Protein AF-A0A2V9VC83-F1 (afdb_monomer)

Mean predicted aligned error: 5.08 Å

Secondary structure (DSSP, 8-state):
-TTHHHHHHTT-HHHHHHHHHHHHHTSSS---HHHHHHHHHHHHHH-TT-HHHHHHHHHHHHHS-HHHHHHHHH--

Foldseek 3Di:
DVVLVVVVVVVDLVSLQVVLVCLCVVPVHRNQLLSSLLSLVSSCVVVVVPPVSVVSNVVSVVVDDPVSVVSSVPPD

Nearest PDB structures (foldseek):
  4bwr-assembly1_A  TM=9.051E-01  e=1.948E-02  Escherichia coli CFT073
  6ok3-assembly1_B  TM=8.595E-01  e=1.010E-01  Oxalobacter formigenes OXCC13
  6ur7-assembly1_A  TM=9.265E-01  e=6.956E-01  Oxalobacter formigenes
  1ouv-assembly1_A  TM=7.114E-01  e=5.237E-01  Helicobacter pylori 26695
  6orc-assembly1_A  TM=5.702E-01  e=1.683E-01  Oxalobacter formigenes OXCC13

Structure (mmCIF, N/CA/C/O backbone):
data_AF-A0A2V9VC83-F1
#
_entry.id   AF-A0A2V9VC83-F1
#
loop_
_atom_site.group_PDB
_atom_site.id
_atom_site.type_symbol
_atom_site.label_atom_id
_atom_site.label_alt_id
_atom_site.label_comp_id
_atom_site.label_asym_id
_atom_site.label_entity_id
_atom_site.label_seq_id
_atom_site.pdbx_PDB_ins_code
_atom_site.Cartn_x
_atom_site.Cartn_y
_atom_site.Cartn_z
_atom_site.occupancy
_atom_site.B_iso_or_equiv
_atom_site.auth_seq_id
_atom_site.auth_comp_id
_atom_site.auth_asym_id
_atom_site.auth_atom_id
_atom_site.pdbx_PDB_model_num
ATOM 1 N N . MET A 1 1 ? -8.366 1.773 -15.901 1.00 54.78 1 MET A N 1
ATOM 2 C CA . MET A 1 1 ? -7.463 1.008 -15.002 1.00 54.78 1 MET A CA 1
ATOM 3 C C . MET A 1 1 ? -7.386 -0.478 -15.356 1.00 54.78 1 MET A C 1
ATOM 5 O O . MET A 1 1 ? -7.194 -1.317 -14.487 1.00 54.78 1 MET A O 1
ATOM 9 N N . SER A 1 2 ? -7.494 -0.828 -16.635 1.00 56.78 2 SER A N 1
ATOM 10 C CA . SER A 1 2 ? -7.628 -2.223 -17.073 1.00 56.78 2 SER A CA 1
ATOM 11 C C . SER A 1 2 ? -6.295 -2.979 -17.137 1.00 56.78 2 SER A C 1
ATOM 13 O O . SER A 1 2 ? -6.301 -4.198 -17.079 1.00 56.78 2 SER A O 1
ATOM 15 N N . ALA A 1 3 ? -5.156 -2.278 -17.205 1.00 61.59 3 ALA A N 1
ATOM 16 C CA . ALA A 1 3 ? -3.841 -2.907 -17.375 1.00 61.59 3 ALA A CA 1
ATOM 17 C C . ALA A 1 3 ? -3.094 -3.204 -16.059 1.00 61.59 3 ALA A C 1
ATOM 19 O O . ALA A 1 3 ? -2.153 -3.987 -16.053 1.00 61.59 3 ALA A O 1
ATOM 20 N N . LEU A 1 4 ? -3.492 -2.595 -14.936 1.00 65.44 4 LEU A N 1
ATOM 21 C CA . LEU A 1 4 ? -2.717 -2.665 -13.688 1.00 65.44 4 LEU A CA 1
ATOM 22 C C . LEU A 1 4 ? -2.912 -3.962 -12.906 1.00 65.44 4 LEU A C 1
ATOM 24 O O . LEU A 1 4 ? -1.948 -4.457 -12.336 1.00 65.44 4 LEU A O 1
ATOM 28 N N . ARG A 1 5 ? -4.130 -4.521 -12.903 1.00 68.19 5 ARG A N 1
ATOM 29 C CA . ARG A 1 5 ? -4.391 -5.861 -12.352 1.00 68.19 5 ARG A CA 1
ATOM 30 C C . ARG A 1 5 ? -3.587 -6.942 -13.083 1.00 68.19 5 ARG A C 1
ATOM 32 O O . ARG A 1 5 ? -2.759 -7.554 -12.425 1.00 68.19 5 ARG A O 1
ATOM 39 N N . PRO A 1 6 ? -3.704 -7.093 -14.418 1.00 71.94 6 PRO A N 1
ATOM 40 C CA . PRO A 1 6 ? -2.921 -8.105 -15.120 1.00 71.94 6 PRO A CA 1
ATOM 41 C C . PRO A 1 6 ? -1.407 -7.865 -15.012 1.00 71.94 6 PRO A C 1
ATOM 43 O O . PRO A 1 6 ? -0.656 -8.819 -14.884 1.00 71.94 6 PRO A O 1
ATOM 46 N N . ALA A 1 7 ? -0.935 -6.613 -14.970 1.00 66.94 7 ALA A N 1
ATOM 47 C CA . ALA A 1 7 ? 0.490 -6.336 -14.760 1.00 66.94 7 ALA A CA 1
ATOM 48 C C . ALA A 1 7 ? 0.986 -6.679 -13.340 1.00 66.94 7 ALA A C 1
ATOM 50 O O . ALA A 1 7 ? 2.158 -7.000 -13.155 1.00 66.94 7 ALA A O 1
ATOM 51 N N . ALA A 1 8 ? 0.128 -6.582 -12.323 1.00 70.88 8 ALA A N 1
ATOM 52 C CA . ALA A 1 8 ? 0.464 -7.012 -10.968 1.00 70.88 8 ALA A CA 1
ATOM 53 C C . ALA A 1 8 ? 0.455 -8.541 -10.825 1.00 70.88 8 ALA A C 1
ATOM 55 O O . ALA A 1 8 ? 1.244 -9.076 -10.034 1.00 70.88 8 ALA A O 1
ATOM 56 N N . ASP A 1 9 ? -0.390 -9.211 -11.614 1.00 68.94 9 ASP A N 1
ATOM 57 C CA . ASP A 1 9 ? -0.420 -10.668 -11.755 1.00 68.94 9 ASP A CA 1
ATOM 58 C C . ASP A 1 9 ? 0.833 -11.179 -12.486 1.00 68.94 9 ASP A C 1
ATOM 60 O O . ASP A 1 9 ? 1.413 -12.180 -12.076 1.00 68.94 9 ASP A O 1
ATOM 64 N N . ASP A 1 10 ? 1.345 -10.424 -13.465 1.00 72.81 10 ASP A N 1
ATOM 65 C CA . ASP A 1 10 ? 2.586 -10.716 -14.207 1.00 72.81 10 ASP A CA 1
ATOM 66 C C . ASP A 1 10 ? 3.879 -10.442 -13.400 1.00 72.81 10 ASP A C 1
ATOM 68 O O . ASP A 1 10 ? 4.952 -10.179 -13.936 1.00 72.81 10 ASP A O 1
ATOM 72 N N . SER A 1 11 ? 3.785 -10.460 -12.068 1.00 68.12 11 SER A N 1
ATOM 73 C CA . SER A 1 11 ? 4.901 -10.259 -11.133 1.00 68.12 11 SER A CA 1
ATOM 74 C C . SER A 1 11 ? 5.687 -8.957 -11.283 1.00 68.12 11 SER A C 1
ATOM 76 O O . SER A 1 11 ? 6.846 -8.879 -10.887 1.00 68.12 11 SER A O 1
ATOM 78 N N . ASN A 1 12 ? 5.058 -7.884 -11.765 1.00 81.94 12 ASN A N 1
ATOM 79 C CA . ASN A 1 12 ? 5.721 -6.588 -11.826 1.00 81.94 12 ASN A CA 1
ATOM 80 C C . ASN A 1 12 ? 5.627 -5.848 -10.469 1.00 81.94 12 ASN A C 1
ATOM 82 O O . ASN A 1 12 ? 4.543 -5.365 -10.106 1.00 81.94 12 ASN A O 1
ATOM 86 N N . PRO A 1 13 ? 6.737 -5.674 -9.718 1.00 81.88 13 PRO A N 1
ATOM 87 C CA . PRO A 1 13 ? 6.714 -5.012 -8.410 1.00 81.88 13 PRO A CA 1
ATOM 88 C C . PRO A 1 13 ? 6.228 -3.560 -8.491 1.00 81.88 13 PRO A C 1
ATOM 90 O O . PRO A 1 13 ? 5.568 -3.074 -7.568 1.00 81.88 13 PRO A O 1
ATOM 93 N N . LYS A 1 14 ? 6.461 -2.871 -9.618 1.00 84.00 14 LYS A N 1
ATOM 94 C CA . LYS A 1 14 ? 5.961 -1.505 -9.837 1.00 84.00 14 LYS A CA 1
ATOM 95 C C . LYS A 1 14 ? 4.442 -1.476 -9.999 1.00 84.00 14 LYS A C 1
ATOM 97 O O . LYS A 1 14 ? 3.798 -0.573 -9.470 1.00 84.00 14 LYS A O 1
ATOM 102 N N . ALA A 1 15 ? 3.857 -2.463 -10.679 1.00 86.69 15 ALA A N 1
ATOM 103 C CA . ALA A 1 15 ? 2.405 -2.558 -10.831 1.00 86.69 15 ALA A CA 1
ATOM 104 C C . ALA A 1 15 ? 1.721 -2.867 -9.490 1.00 86.69 15 ALA A C 1
ATOM 106 O O . ALA A 1 15 ? 0.757 -2.193 -9.127 1.00 86.69 15 ALA A O 1
ATOM 107 N N . ARG A 1 16 ? 2.276 -3.807 -8.707 1.00 86.38 16 ARG A N 1
ATOM 108 C CA . ARG A 1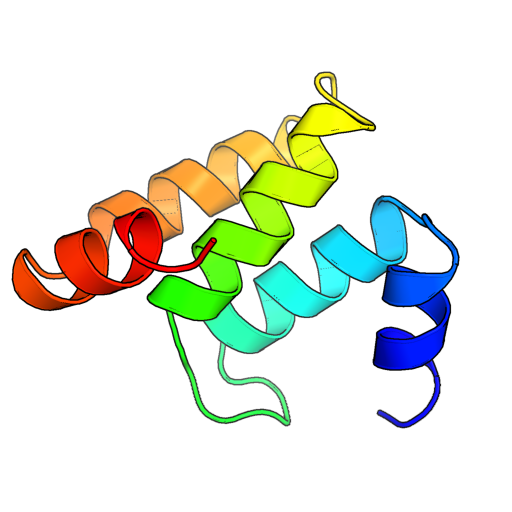 16 ? 1.817 -4.111 -7.335 1.00 86.38 16 ARG A CA 1
ATOM 109 C C . ARG A 1 16 ? 1.899 -2.880 -6.426 1.00 86.38 16 ARG A C 1
ATOM 111 O O . ARG A 1 16 ? 0.946 -2.568 -5.716 1.00 86.38 16 ARG A O 1
ATOM 118 N N . THR A 1 17 ? 2.995 -2.126 -6.522 1.00 89.00 17 THR A N 1
ATOM 119 C CA . THR A 1 17 ? 3.177 -0.849 -5.816 1.00 89.00 17 THR A CA 1
ATOM 120 C C . THR A 1 17 ? 2.088 0.162 -6.176 1.00 89.00 17 THR A C 1
ATOM 122 O O . THR A 1 17 ? 1.481 0.769 -5.292 1.00 89.00 17 THR A O 1
ATOM 125 N N . LEU A 1 18 ? 1.806 0.329 -7.469 1.00 88.00 18 LEU A N 1
ATOM 126 C CA . LEU A 1 18 ? 0.793 1.274 -7.927 1.00 88.00 18 LEU A CA 1
ATOM 127 C C . LEU A 1 18 ? -0.618 0.852 -7.483 1.00 88.00 18 LEU A C 1
ATOM 129 O O . LEU A 1 18 ? -1.395 1.700 -7.051 1.00 88.00 18 LEU A O 1
ATOM 133 N N . LEU A 1 19 ? -0.934 -0.448 -7.509 1.00 87.00 19 LEU A N 1
ATOM 134 C CA . LEU A 1 19 ? -2.199 -0.971 -6.981 1.00 87.00 19 LEU A CA 1
ATOM 135 C C . LEU A 1 19 ? -2.348 -0.708 -5.482 1.00 87.00 19 LEU A C 1
ATOM 137 O O . LEU A 1 19 ? -3.392 -0.213 -5.055 1.00 87.00 19 LEU A O 1
ATOM 141 N N . GLY A 1 20 ? -1.309 -0.980 -4.689 1.00 89.62 20 GLY A N 1
ATOM 142 C CA . GLY A 1 20 ? -1.306 -0.668 -3.259 1.00 89.62 20 GLY A CA 1
ATOM 143 C C . GLY A 1 20 ? -1.586 0.814 -3.004 1.00 89.62 20 GLY A C 1
ATOM 144 O O . GLY A 1 20 ? -2.433 1.157 -2.177 1.00 89.62 20 GLY A O 1
ATOM 145 N N . ALA A 1 21 ? -0.962 1.698 -3.784 1.00 89.38 21 ALA A N 1
ATOM 146 C CA . ALA A 1 21 ? -1.150 3.143 -3.688 1.00 89.38 21 ALA A CA 1
ATOM 147 C C . ALA A 1 21 ? -2.570 3.587 -4.054 1.00 89.38 21 ALA A C 1
ATOM 149 O O . ALA A 1 21 ? -3.153 4.442 -3.385 1.00 89.38 21 ALA A O 1
ATOM 150 N N . MET A 1 22 ? -3.151 2.983 -5.087 1.00 88.56 22 MET A N 1
ATOM 151 C CA . MET A 1 22 ? -4.523 3.255 -5.505 1.00 88.56 22 MET A CA 1
ATOM 152 C C . MET A 1 22 ? -5.533 2.853 -4.430 1.00 88.56 22 MET A C 1
ATOM 154 O O . MET A 1 22 ? -6.408 3.648 -4.097 1.00 88.56 22 MET A O 1
ATOM 158 N N . TYR A 1 23 ? -5.380 1.670 -3.826 1.00 90.00 23 TYR A N 1
ATOM 159 C CA . TYR A 1 23 ? -6.238 1.245 -2.717 1.00 90.00 23 TYR A CA 1
ATOM 160 C C . TYR A 1 23 ? -6.042 2.100 -1.452 1.00 90.00 23 TYR A C 1
ATOM 162 O O . TYR A 1 23 ? -7.018 2.345 -0.742 1.00 90.00 23 TYR A O 1
ATOM 170 N N . ALA A 1 24 ? -4.826 2.598 -1.181 1.00 88.50 24 ALA A N 1
ATOM 171 C CA . ALA A 1 24 ? -4.561 3.496 -0.048 1.00 88.50 24 ALA A CA 1
ATOM 172 C C . ALA A 1 24 ? -5.241 4.862 -0.214 1.00 88.50 24 ALA A C 1
ATOM 174 O O . ALA A 1 24 ? -5.817 5.400 0.734 1.00 88.50 24 ALA A O 1
ATOM 175 N N . THR A 1 25 ? -5.147 5.423 -1.421 1.00 85.94 25 THR A N 1
ATOM 176 C CA . THR A 1 25 ? -5.632 6.772 -1.749 1.00 85.94 25 THR A CA 1
ATOM 177 C C . THR A 1 25 ? -7.099 6.800 -2.164 1.00 85.94 25 THR A C 1
ATOM 179 O O . THR A 1 25 ? -7.719 7.857 -2.121 1.00 85.94 25 THR A O 1
ATOM 182 N N . GLY A 1 26 ? -7.672 5.657 -2.550 1.00 84.69 26 GLY A N 1
ATOM 183 C CA . GLY A 1 26 ? -9.014 5.591 -3.124 1.00 84.69 26 GLY A CA 1
ATOM 184 C C . GLY A 1 26 ? -9.084 6.145 -4.551 1.00 84.69 26 GLY A C 1
ATOM 185 O O . GLY A 1 26 ? -10.152 6.539 -5.017 1.00 84.69 26 GLY A O 1
ATOM 186 N N . HIS A 1 27 ? -7.946 6.235 -5.248 1.00 74.75 27 HIS A N 1
ATOM 187 C CA . HIS A 1 27 ? -7.902 6.800 -6.590 1.00 74.75 27 HIS A CA 1
ATOM 188 C C . HIS A 1 27 ? -8.413 5.761 -7.594 1.00 74.75 27 HIS A C 1
ATOM 190 O O . HIS A 1 27 ? -7.747 4.756 -7.851 1.00 74.75 27 HIS A O 1
ATOM 196 N N . CYS A 1 28 ? -9.616 5.996 -8.131 1.00 71.69 28 CYS A N 1
ATOM 197 C CA . CYS A 1 28 ? -10.335 5.143 -9.091 1.00 71.69 28 CYS A CA 1
ATOM 198 C C . CYS A 1 28 ? -10.703 3.719 -8.606 1.00 71.69 28 CYS A C 1
ATOM 200 O O . CYS A 1 28 ? -11.310 2.958 -9.359 1.00 71.69 28 CYS A O 1
ATOM 202 N N . VAL A 1 29 ? -10.381 3.364 -7.360 1.00 79.81 29 VAL A N 1
ATOM 203 C CA . VAL A 1 29 ? -10.874 2.179 -6.639 1.00 79.81 29 VAL A CA 1
ATOM 204 C C . VAL A 1 29 ? -11.373 2.620 -5.262 1.00 79.81 29 VAL A C 1
ATOM 206 O O . VAL A 1 29 ? -10.835 3.583 -4.718 1.00 79.81 29 VAL A O 1
ATOM 209 N N . PRO A 1 30 ? -12.376 1.954 -4.665 1.00 84.00 30 PRO A N 1
ATOM 210 C CA . PRO A 1 30 ? -12.781 2.264 -3.301 1.00 84.00 30 PRO A CA 1
ATOM 211 C C . PRO A 1 30 ? -11.596 2.085 -2.347 1.00 84.00 30 PRO A C 1
ATOM 213 O O . PRO A 1 30 ? -10.852 1.103 -2.434 1.00 84.00 30 PRO A O 1
ATOM 216 N N . ARG A 1 31 ? -11.417 3.059 -1.449 1.00 86.19 31 ARG A N 1
ATOM 217 C CA . ARG A 1 31 ? -10.333 3.051 -0.465 1.00 86.19 31 ARG A CA 1
ATOM 218 C C . ARG A 1 31 ? -10.436 1.792 0.391 1.00 86.19 31 ARG A C 1
ATOM 220 O O . ARG A 1 31 ? -11.453 1.561 1.038 1.00 86.19 31 ARG A O 1
ATOM 227 N N . ASN A 1 32 ? -9.381 0.986 0.384 1.00 89.81 32 ASN A N 1
ATOM 228 C CA . ASN A 1 32 ? -9.315 -0.270 1.120 1.00 89.81 32 ASN A CA 1
ATOM 229 C C . ASN A 1 32 ? -7.897 -0.442 1.664 1.00 89.81 32 ASN A C 1
ATOM 231 O O . ASN A 1 32 ? -6.986 -0.890 0.962 1.00 89.81 32 ASN A O 1
ATOM 235 N N . LEU A 1 33 ? -7.711 -0.038 2.919 1.00 90.25 33 LEU A N 1
ATOM 236 C CA . LEU A 1 33 ? -6.415 -0.101 3.585 1.00 90.25 33 LEU A CA 1
ATOM 237 C C . LEU A 1 33 ? -5.908 -1.550 3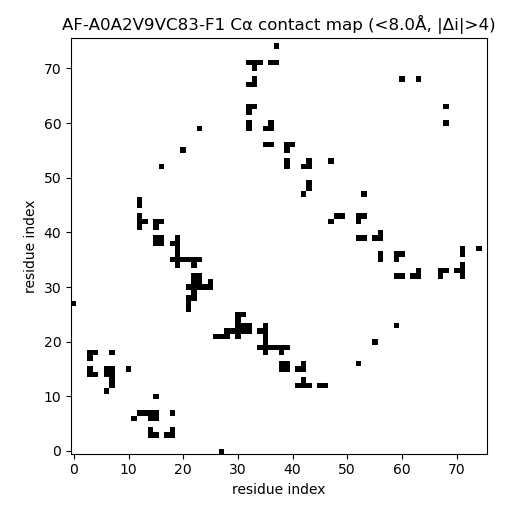.748 1.00 90.25 33 LEU A C 1
ATOM 239 O O . LEU A 1 33 ? -4.735 -1.772 3.440 1.00 90.25 33 LEU A O 1
ATOM 243 N N . PRO A 1 34 ? -6.745 -2.550 4.108 1.00 90.81 34 PRO A N 1
ATOM 244 C CA . PRO A 1 34 ? -6.313 -3.950 4.144 1.00 90.81 34 PRO A CA 1
ATOM 245 C C . PRO A 1 34 ? -5.749 -4.463 2.814 1.00 90.81 34 PRO A C 1
ATOM 247 O O . PRO A 1 34 ? -4.656 -5.027 2.769 1.00 90.81 34 PRO A O 1
ATOM 250 N N . SER A 1 35 ? -6.454 -4.202 1.709 1.00 89.94 35 SER A N 1
ATOM 251 C CA . SER A 1 35 ? -6.011 -4.609 0.368 1.00 89.94 35 SER A CA 1
ATOM 252 C C . SER A 1 35 ? -4.737 -3.872 -0.036 1.00 89.94 35 SER A C 1
ATOM 254 O O . SER A 1 35 ? -3.819 -4.471 -0.587 1.00 89.94 35 SER A O 1
ATOM 256 N N . SER A 1 36 ? -4.656 -2.573 0.262 1.00 92.19 36 SER A N 1
ATOM 257 C CA . SER A 1 36 ? -3.457 -1.770 0.020 1.00 92.19 36 SER A CA 1
ATOM 258 C C . SER A 1 36 ? -2.224 -2.354 0.715 1.00 92.19 36 SER A C 1
ATOM 260 O O . SER A 1 36 ? -1.183 -2.527 0.080 1.00 92.19 36 SER A O 1
ATOM 262 N N . TYR A 1 37 ? -2.365 -2.715 1.994 1.00 92.00 37 TYR A N 1
ATOM 263 C CA . TYR A 1 37 ? -1.301 -3.329 2.780 1.00 92.00 37 TYR A CA 1
ATOM 264 C C . TYR A 1 37 ? -0.820 -4.644 2.156 1.00 92.00 37 TYR A C 1
ATOM 266 O O . TYR A 1 37 ? 0.385 -4.845 2.019 1.00 92.00 37 TYR A O 1
ATOM 274 N N . HIS A 1 38 ? -1.745 -5.499 1.712 1.00 89.75 38 HIS A N 1
ATOM 275 C CA . HIS A 1 38 ? -1.415 -6.760 1.047 1.00 89.75 38 HIS A CA 1
ATOM 276 C C . HIS A 1 38 ? -0.574 -6.543 -0.225 1.00 89.75 38 HIS A C 1
ATOM 278 O O . HIS A 1 38 ? 0.505 -7.121 -0.363 1.00 89.75 3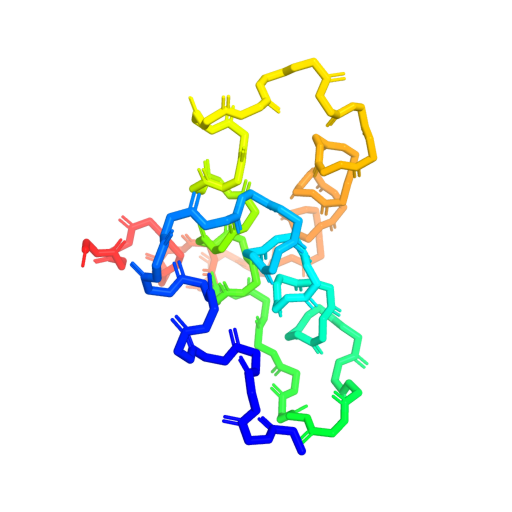8 HIS A O 1
ATOM 284 N N . TRP A 1 39 ? -1.000 -5.643 -1.120 1.00 89.69 39 TRP A N 1
ATOM 285 C CA . TRP A 1 39 ? -0.258 -5.348 -2.354 1.00 89.69 39 TRP A CA 1
ATOM 286 C C . TRP A 1 39 ? 1.124 -4.745 -2.091 1.00 89.69 39 TRP A C 1
ATOM 288 O O . TRP A 1 39 ? 2.094 -5.106 -2.761 1.00 89.69 39 TRP A O 1
ATOM 298 N N . PHE A 1 40 ? 1.240 -3.860 -1.099 1.00 91.12 40 PHE A N 1
ATOM 299 C CA . PHE A 1 40 ? 2.530 -3.310 -0.691 1.00 91.12 40 PHE A CA 1
ATOM 300 C C . PHE A 1 40 ? 3.450 -4.367 -0.067 1.00 91.12 40 PHE A C 1
ATOM 302 O O . PHE A 1 40 ? 4.646 -4.374 -0.355 1.00 91.12 40 PHE A O 1
ATOM 309 N N . ALA A 1 41 ? 2.911 -5.296 0.726 1.00 89.69 41 ALA A N 1
ATOM 310 C CA . ALA A 1 41 ? 3.683 -6.397 1.292 1.00 89.69 41 ALA A CA 1
ATOM 311 C C . ALA A 1 41 ? 4.222 -7.324 0.193 1.00 89.69 41 ALA A C 1
ATOM 313 O O . ALA A 1 41 ? 5.389 -7.711 0.232 1.00 89.69 41 ALA A O 1
ATOM 314 N N . MET A 1 42 ? 3.411 -7.635 -0.824 1.00 88.50 42 MET A N 1
ATOM 315 C CA . MET A 1 42 ? 3.862 -8.396 -1.993 1.00 88.50 42 MET A CA 1
ATOM 316 C C . MET A 1 42 ? 4.925 -7.648 -2.802 1.00 88.50 42 MET A C 1
ATOM 318 O O . MET A 1 42 ? 5.896 -8.255 -3.239 1.00 88.50 42 MET A O 1
ATOM 322 N N . ALA A 1 43 ? 4.766 -6.336 -2.995 1.00 89.75 43 ALA A N 1
ATOM 323 C CA . ALA A 1 43 ? 5.756 -5.528 -3.701 1.00 89.75 43 ALA A CA 1
ATOM 324 C C . ALA A 1 43 ? 7.111 -5.501 -2.969 1.00 89.75 43 ALA A C 1
ATOM 326 O O . ALA A 1 43 ? 8.138 -5.639 -3.624 1.00 89.75 43 ALA A O 1
ATOM 327 N N . LEU A 1 44 ? 7.124 -5.410 -1.632 1.00 90.12 44 LEU A N 1
ATOM 328 C CA . LEU A 1 44 ? 8.359 -5.477 -0.830 1.00 90.12 44 LEU A CA 1
ATOM 329 C C . LEU A 1 44 ? 9.016 -6.854 -0.813 1.00 90.12 44 LEU A C 1
ATOM 331 O O . LEU A 1 44 ? 10.220 -6.937 -0.596 1.00 90.12 44 LEU A O 1
ATOM 335 N N . ARG A 1 45 ? 8.252 -7.936 -1.005 1.00 87.94 45 ARG A N 1
ATOM 336 C CA . ARG A 1 45 ? 8.838 -9.279 -1.129 1.00 87.94 45 ARG A CA 1
ATOM 337 C C . ARG A 1 45 ? 9.702 -9.405 -2.382 1.00 87.94 45 ARG A C 1
ATOM 339 O O . ARG A 1 45 ? 10.733 -10.060 -2.323 1.00 87.94 45 ARG A O 1
ATOM 346 N N . GLU A 1 46 ? 9.289 -8.773 -3.477 1.00 86.06 46 GLU A N 1
ATOM 347 C CA . GLU A 1 46 ? 10.043 -8.758 -4.738 1.00 86.06 46 GLU A CA 1
ATOM 348 C C . GLU A 1 46 ? 11.125 -7.666 -4.759 1.00 86.06 46 GLU A C 1
ATOM 350 O O . GLU A 1 46 ? 12.231 -7.891 -5.238 1.00 86.06 46 GLU A O 1
ATOM 355 N N . ASP A 1 47 ? 10.809 -6.472 -4.244 1.00 86.56 47 ASP A N 1
ATOM 356 C CA . ASP A 1 47 ? 11.696 -5.303 -4.224 1.00 86.56 47 ASP A CA 1
ATOM 357 C C . ASP A 1 47 ? 11.826 -4.732 -2.798 1.00 86.56 47 ASP A C 1
ATOM 359 O O . ASP A 1 47 ? 11.231 -3.700 -2.460 1.00 86.56 47 ASP A O 1
ATOM 363 N N . PRO A 1 48 ? 12.604 -5.394 -1.923 1.00 86.62 48 PRO A N 1
ATOM 364 C CA . PRO A 1 48 ? 12.775 -4.973 -0.533 1.00 86.62 48 PRO A CA 1
ATOM 365 C C . PRO A 1 48 ? 13.540 -3.649 -0.393 1.00 86.62 48 PRO A C 1
ATOM 367 O O . PRO A 1 48 ? 13.444 -2.990 0.641 1.00 86.62 48 PRO A O 1
ATOM 370 N N . ASN A 1 49 ? 14.262 -3.221 -1.434 1.00 88.88 49 ASN A N 1
ATOM 371 C CA . ASN A 1 49 ? 14.982 -1.945 -1.452 1.00 88.88 49 ASN A CA 1
ATOM 372 C C . ASN A 1 49 ? 14.053 -0.748 -1.712 1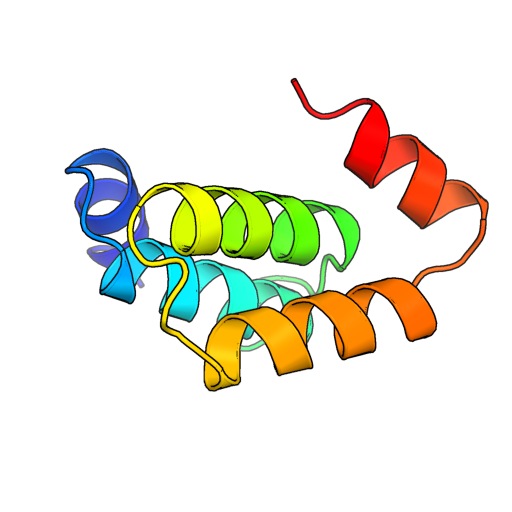.00 88.88 49 ASN A C 1
ATOM 374 O O . ASN A 1 49 ? 14.486 0.408 -1.672 1.00 88.88 49 ASN A O 1
ATOM 378 N N . ASN A 1 50 ? 12.765 -0.997 -1.962 1.00 88.50 50 ASN A N 1
ATOM 379 C CA . ASN A 1 50 ? 11.800 0.045 -2.249 1.00 88.50 50 ASN A CA 1
ATOM 380 C C . ASN A 1 50 ? 11.344 0.782 -0.983 1.00 88.50 50 ASN A C 1
ATOM 382 O O . ASN A 1 50 ? 10.302 0.496 -0.385 1.00 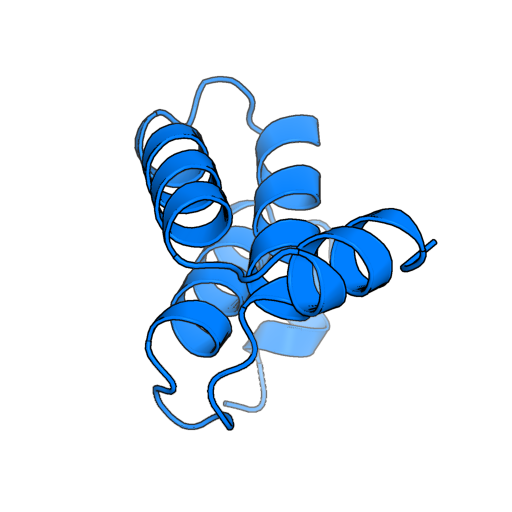88.50 50 ASN A O 1
ATOM 386 N N . VAL A 1 51 ? 12.114 1.802 -0.602 1.00 90.81 51 VAL A N 1
ATOM 387 C CA . VAL A 1 51 ? 11.831 2.653 0.566 1.00 90.81 51 VAL A CA 1
ATOM 388 C C . VAL A 1 51 ? 10.450 3.311 0.473 1.00 90.81 51 VAL A C 1
ATOM 390 O O . VAL A 1 51 ? 9.778 3.498 1.488 1.00 90.81 51 VAL A O 1
ATOM 393 N N . TRP A 1 52 ? 9.992 3.643 -0.739 1.00 89.94 52 TRP A N 1
ATOM 394 C CA . TRP A 1 52 ? 8.677 4.246 -0.938 1.00 89.94 52 TRP A CA 1
ATOM 395 C C . TRP A 1 52 ? 7.556 3.278 -0.556 1.00 89.94 52 TRP A C 1
ATOM 397 O O . TRP A 1 52 ? 6.644 3.663 0.177 1.00 89.94 52 TRP A O 1
ATOM 407 N N . VAL A 1 53 ? 7.641 2.015 -0.983 1.00 91.31 53 VAL A N 1
ATOM 408 C CA . VAL A 1 53 ? 6.666 0.983 -0.605 1.00 91.31 53 VAL A CA 1
ATOM 409 C C . VAL A 1 53 ? 6.721 0.713 0.894 1.00 91.31 53 VAL A C 1
ATOM 411 O O . VAL A 1 53 ? 5.674 0.705 1.535 1.00 91.31 53 VAL A O 1
ATOM 414 N N . ALA A 1 54 ? 7.917 0.569 1.472 1.00 91.06 54 ALA A N 1
ATOM 415 C CA . ALA A 1 54 ? 8.088 0.340 2.908 1.00 91.06 54 ALA A CA 1
ATOM 416 C C . ALA A 1 54 ? 7.433 1.449 3.743 1.00 91.06 54 ALA A C 1
ATOM 418 O O . ALA A 1 54 ? 6.679 1.183 4.682 1.00 91.06 54 ALA A O 1
ATOM 419 N N . ARG A 1 55 ? 7.646 2.710 3.349 1.00 92.50 55 ARG A N 1
ATOM 420 C CA . ARG A 1 55 ? 7.038 3.867 4.009 1.00 92.50 55 ARG A CA 1
ATOM 421 C C . ARG A 1 55 ? 5.518 3.888 3.855 1.00 92.50 55 ARG A C 1
ATOM 423 O O . ARG A 1 55 ? 4.815 4.165 4.825 1.00 92.50 55 ARG A O 1
ATOM 430 N N . ASN A 1 56 ? 5.001 3.604 2.660 1.00 91.38 56 ASN A N 1
ATOM 431 C CA . ASN A 1 56 ? 3.557 3.572 2.431 1.00 91.38 56 ASN A CA 1
ATOM 432 C C . ASN A 1 56 ? 2.882 2.418 3.175 1.00 91.38 56 ASN A C 1
ATOM 434 O O . ASN A 1 56 ? 1.832 2.631 3.771 1.00 91.38 56 ASN A O 1
ATOM 438 N N . LEU A 1 57 ? 3.505 1.242 3.227 1.00 91.62 57 LEU A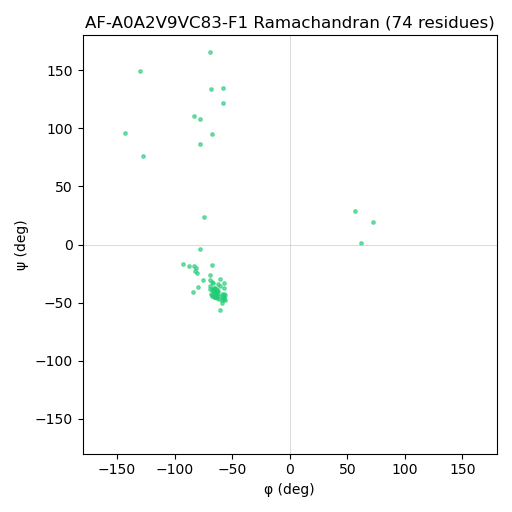 N 1
ATOM 439 C CA . LEU A 1 57 ? 3.031 0.103 4.007 1.00 91.62 57 LEU A CA 1
ATOM 440 C C . LEU A 1 57 ? 2.905 0.460 5.495 1.00 91.62 57 LEU A C 1
ATOM 442 O O . LEU A 1 57 ? 1.860 0.213 6.098 1.00 91.62 57 LEU A O 1
ATOM 446 N N . GLN A 1 58 ? 3.920 1.117 6.066 1.00 92.25 58 GLN A N 1
ATOM 447 C CA . GLN A 1 58 ? 3.872 1.599 7.448 1.00 92.25 58 GLN A CA 1
ATOM 44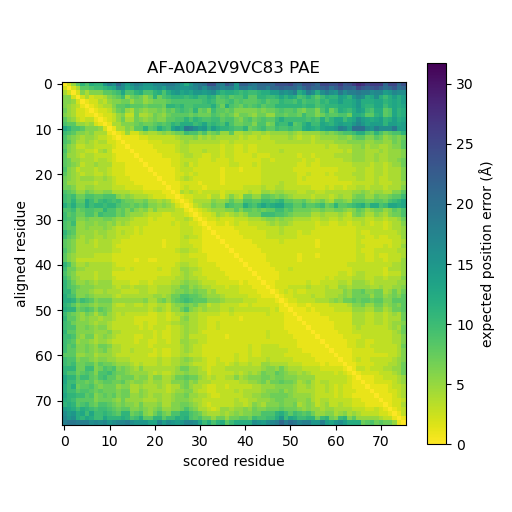8 C C . GLN A 1 58 ? 2.774 2.653 7.652 1.00 92.25 58 GLN A C 1
ATOM 450 O O . GLN A 1 58 ? 2.036 2.600 8.635 1.00 92.25 58 GLN A O 1
ATOM 455 N N . ASN A 1 59 ? 2.626 3.597 6.718 1.00 92.19 59 ASN A N 1
ATOM 456 C CA . ASN A 1 59 ? 1.578 4.618 6.778 1.00 92.19 59 ASN A CA 1
ATOM 457 C C . ASN A 1 59 ? 0.175 4.005 6.737 1.00 92.19 59 ASN A C 1
ATOM 459 O O . ASN A 1 59 ? -0.691 4.412 7.509 1.00 92.19 59 ASN A O 1
ATOM 463 N N . VAL A 1 60 ? -0.049 3.034 5.850 1.00 91.69 60 VAL A N 1
ATOM 464 C CA . VAL A 1 60 ? -1.317 2.306 5.742 1.00 91.69 60 VAL A CA 1
ATOM 465 C C . VAL A 1 60 ? -1.579 1.533 7.029 1.00 91.69 60 VAL A C 1
ATOM 467 O O . VAL A 1 60 ? -2.660 1.658 7.592 1.00 91.69 60 VAL A O 1
ATOM 470 N N . TRP A 1 61 ? -0.580 0.829 7.568 1.00 89.88 61 TRP A N 1
ATOM 471 C CA . TRP A 1 61 ? -0.697 0.133 8.852 1.00 89.88 61 TRP A CA 1
ATOM 472 C C . TRP A 1 61 ? -1.076 1.059 10.010 1.00 89.88 61 TRP A C 1
ATOM 474 O O . TRP A 1 61 ? -1.947 0.730 10.819 1.00 89.88 61 TRP A O 1
ATOM 484 N N . ASN A 1 62 ? -0.465 2.2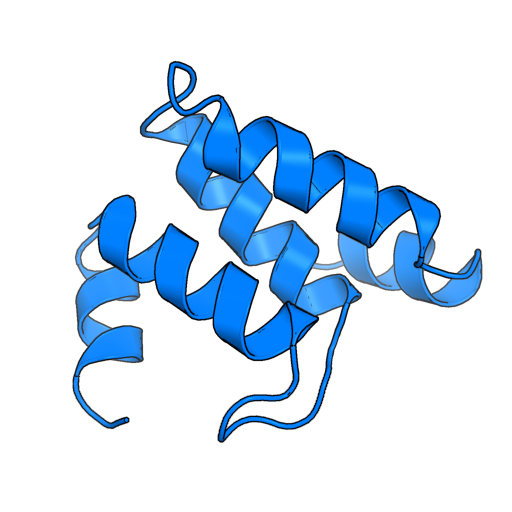41 10.068 1.00 91.19 62 ASN A N 1
ATOM 485 C CA . ASN A 1 62 ? -0.756 3.244 11.087 1.00 91.19 62 ASN A CA 1
ATOM 486 C C . ASN A 1 62 ? -2.170 3.827 10.950 1.00 91.19 62 ASN A C 1
ATOM 488 O O . ASN A 1 62 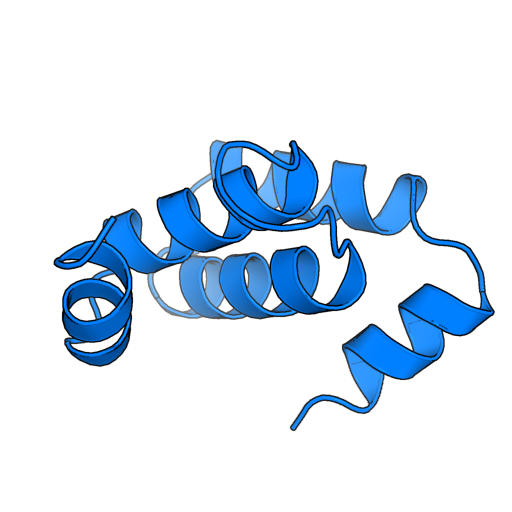? -2.776 4.162 11.962 1.00 91.19 62 ASN A O 1
ATOM 492 N N . GLN A 1 63 ? -2.696 3.925 9.726 1.00 88.50 63 GLN A N 1
ATOM 493 C CA . GLN A 1 63 ? -4.060 4.391 9.459 1.00 88.50 63 GLN A CA 1
ATOM 494 C C . GLN A 1 63 ? -5.127 3.312 9.669 1.00 88.50 63 GLN A C 1
ATOM 496 O O . GLN A 1 63 ? -6.280 3.657 9.908 1.00 88.50 63 GLN A O 1
ATOM 501 N N . MET A 1 64 ? -4.766 2.029 9.573 1.00 89.31 64 MET A N 1
ATOM 502 C CA . MET A 1 64 ? -5.703 0.929 9.788 1.00 89.31 64 MET A CA 1
ATOM 503 C C . MET A 1 64 ? -6.134 0.830 11.251 1.00 89.31 64 MET A C 1
ATOM 505 O O . MET A 1 64 ? -5.308 0.814 12.169 1.00 89.31 64 MET A O 1
ATOM 509 N N . SER A 1 65 ? -7.439 0.667 11.443 1.00 90.56 65 SER A N 1
ATOM 510 C CA . SER A 1 65 ? -8.052 0.269 12.709 1.00 90.56 65 SER A CA 1
ATOM 511 C C . SER A 1 65 ? -7.720 -1.186 13.074 1.00 90.56 65 SER A C 1
ATOM 513 O O . SER A 1 65 ? -7.239 -1.968 12.251 1.00 90.56 65 SER A O 1
ATOM 515 N N . ALA A 1 66 ? -7.972 -1.581 14.326 1.00 86.62 66 ALA A N 1
ATOM 516 C CA . ALA A 1 66 ? -7.692 -2.942 14.792 1.00 86.62 66 ALA A CA 1
ATOM 517 C C . ALA A 1 66 ? -8.417 -4.019 13.958 1.00 86.62 66 ALA A C 1
ATOM 519 O O . ALA A 1 66 ? -7.827 -5.055 13.656 1.00 86.62 66 ALA A O 1
ATOM 520 N N . SER A 1 67 ? -9.655 -3.749 13.534 1.00 87.00 67 SER A N 1
ATOM 521 C CA . SER A 1 67 ? -10.438 -4.636 12.667 1.00 87.00 67 SER A CA 1
ATOM 522 C C . SER A 1 67 ? -9.855 -4.733 11.253 1.00 87.00 67 SER A C 1
ATOM 524 O O . SER A 1 67 ? -9.734 -5.828 10.712 1.00 87.00 67 SER A O 1
ATOM 526 N N . GLU A 1 68 ? -9.424 -3.617 10.663 1.00 88.50 68 GLU A N 1
ATOM 527 C CA . GLU A 1 68 ? -8.782 -3.606 9.340 1.00 88.50 68 GLU A CA 1
ATOM 528 C C . GLU A 1 68 ? -7.429 -4.326 9.351 1.00 88.50 68 GLU A C 1
ATOM 530 O O . GLU A 1 68 ? -7.110 -5.059 8.417 1.00 88.50 68 GLU A O 1
ATOM 535 N N . ARG A 1 69 ? -6.649 -4.191 10.430 1.00 86.38 69 ARG A N 1
ATOM 536 C CA . ARG A 1 69 ? -5.393 -4.940 10.597 1.00 86.38 69 ARG A CA 1
ATOM 537 C C . ARG A 1 69 ? -5.633 -6.445 10.657 1.00 86.38 69 ARG A C 1
ATOM 539 O O . ARG A 1 69 ? -4.866 -7.192 10.062 1.00 86.38 69 ARG A O 1
ATOM 546 N N . GLN A 1 70 ? -6.691 -6.887 11.339 1.00 86.88 70 GLN A N 1
ATOM 547 C CA . GLN A 1 70 ? -7.078 -8.302 11.367 1.00 86.88 70 GLN A CA 1
ATOM 548 C C . GLN A 1 70 ? -7.494 -8.814 9.984 1.00 86.88 70 GLN A C 1
ATOM 550 O O . GLN A 1 70 ? -7.144 -9.932 9.615 1.00 86.88 70 GLN A O 1
ATOM 555 N N . GLN A 1 71 ? -8.193 -7.997 9.195 1.00 86.12 71 GLN A N 1
ATOM 556 C CA . GLN A 1 71 ? -8.522 -8.347 7.811 1.00 86.12 71 GLN A CA 1
ATOM 557 C C . GLN A 1 71 ? -7.263 -8.446 6.944 1.00 86.12 71 GLN A C 1
ATOM 559 O O . GLN A 1 71 ? -7.100 -9.418 6.210 1.00 86.12 71 GLN A O 1
ATOM 564 N N . ALA A 1 72 ? -6.344 -7.484 7.068 1.00 83.50 72 ALA A N 1
ATOM 565 C CA . ALA A 1 72 ? -5.096 -7.459 6.310 1.00 83.50 72 ALA A CA 1
ATOM 566 C C . ALA A 1 72 ? -4.213 -8.687 6.589 1.00 83.50 72 ALA A C 1
ATOM 568 O O . ALA A 1 72 ? -3.551 -9.184 5.683 1.00 83.50 72 ALA A O 1
ATOM 569 N N . THR A 1 73 ? -4.207 -9.192 7.828 1.00 79.75 73 THR A N 1
ATOM 570 C CA . THR A 1 73 ? -3.446 -10.393 8.209 1.00 79.75 73 THR A CA 1
ATOM 571 C C . THR A 1 73 ? -4.158 -11.703 7.873 1.00 79.75 73 THR A C 1
ATOM 573 O O . THR A 1 73 ? -3.494 -12.730 7.736 1.00 79.75 73 THR A O 1
ATOM 576 N N . GLN A 1 74 ? -5.486 -11.692 7.724 1.00 81.00 74 GLN A N 1
ATOM 577 C CA . GLN A 1 74 ? -6.265 -12.856 7.287 1.00 81.00 74 GLN A CA 1
ATOM 578 C C . GLN A 1 74 ? -6.302 -13.040 5.767 1.00 81.00 74 GLN A C 1
ATOM 580 O O . GLN A 1 74 ? -6.610 -14.138 5.305 1.00 81.00 74 GLN A O 1
ATOM 585 N N . MET A 1 75 ? -5.984 -12.001 4.992 1.00 69.94 75 MET A N 1
ATOM 586 C CA . MET A 1 75 ? -5.845 -12.088 3.538 1.00 69.94 75 MET A CA 1
ATOM 587 C C . MET A 1 75 ? -4.617 -12.943 3.176 1.00 69.94 75 MET A C 1
ATOM 589 O O . MET A 1 75 ? -3.488 -12.448 3.164 1.00 69.94 75 MET A O 1
ATOM 593 N N . LYS A 1 76 ? -4.857 -14.238 2.933 1.00 53.50 76 LYS A N 1
ATOM 594 C CA . LYS A 1 76 ? -3.889 -15.209 2.404 1.00 53.50 76 LYS A CA 1
ATOM 595 C C . LYS A 1 76 ? -3.855 -15.197 0.885 1.00 53.50 76 LYS A C 1
ATOM 597 O O . LYS A 1 76 ? -4.953 -15.171 0.288 1.00 53.50 76 LYS A O 1
#

Solvent-accessible surface area (backbone atoms only — not comparable to full-atom values): 4030 Å² total; per-residue (Å²): 128,81,63,46,61,61,38,34,71,70,70,33,44,68,33,21,39,50,51,13,50,25,19,60,70,32,59,98,39,78,64,32,48,33,62,13,39,47,30,22,53,55,17,38,72,76,39,70,84,41,62,68,48,56,52,49,36,52,51,40,57,72,70,40,50,77,69,41,49,52,49,33,71,65,64,123

Radius of gyration: 11.45 Å; Cα contacts (8 Å, |Δi|>4): 94; chains: 1; bounding box: 28×22×32 Å

pLDDT: mean 83.89, std 9.55, range [53.5, 92.5]

Sequence (76 aa):
MSALRPAADDSNPKARTLLGAMYATGHCVPRNLPSSYHWFAMALREDPNNVWVARNLQNVWNQMSASERQQATQMK